Protein AF-A0A450VBU6-F1 (afdb_monomer)

Nearest PDB structures (foldseek):
  4v5i-assembly1_AS  TM=5.472E-01  e=8.794E+00  Lactococcus virus P2
  6xqp-assembly2_G  TM=4.996E-01  e=9.440E+00  Homo sapiens
  3qeq-assembly1_D  TM=4.088E-01  e=9.440E+00  Homo sapiens

Solvent-accessible surface area (backbone atoms only — not comparable to full-atom values): 2906 Å² total; per-residue (Å²): 128,98,47,74,50,79,44,68,43,81,53,95,96,38,78,40,85,70,48,76,45,50,53,69,37,73,46,55,50,84,98,47,51,91,49,72,48,55,49,48,73,78,57,136

pLDDT: mean 93.07, std 4.21, range [76.12, 96.88]

Foldseek 3Di:
DKQKDWDWDDDPNDTDTPDMDTDQDWDADPPRNVDTDTSNVVDD

Sequence (44 aa):
KLQTLEVFESREDKWFLWGTFQENDAVAAAPFDALSFDLGALWP

Organism: NCBI:txid2126342

Secondary structure (DSSP, 8-state):
---EEEEEEEETTEEEEEEEEETT-EE--TTSTT--EEGGGG--

Radius of gyration: 11.56 Å; Cα contacts (8 Å, |Δi|>4): 61; chains: 1; bounding box: 26×15×30 Å

Structure (mmCIF, N/CA/C/O backbone):
data_AF-A0A450VBU6-F1
#
_entry.id   AF-A0A450VBU6-F1
#
loop_
_atom_site.group_PDB
_atom_site.id
_atom_site.type_symbol
_atom_site.label_atom_id
_atom_site.label_alt_id
_atom_site.label_comp_id
_atom_site.label_asym_id
_atom_site.label_entity_id
_atom_site.label_seq_id
_atom_site.pdbx_PDB_ins_code
_atom_site.Cartn_x
_atom_site.Cartn_y
_atom_site.Cartn_z
_atom_site.occupancy
_atom_site.B_iso_or_equiv
_atom_site.auth_seq_id
_atom_site.auth_comp_id
_atom_site.auth_asym_id
_atom_site.auth_atom_id
_atom_site.pdbx_PDB_model_num
ATOM 1 N N . LYS A 1 1 ? -3.338 8.388 16.451 1.00 79.88 1 LYS A N 1
ATOM 2 C CA . LYS A 1 1 ? -1.930 8.376 15.973 1.00 79.88 1 LYS A CA 1
ATOM 3 C C . LYS A 1 1 ? -2.018 8.341 14.463 1.00 79.88 1 LYS A C 1
ATOM 5 O O . LYS A 1 1 ? -2.850 7.578 14.009 1.00 79.88 1 LYS A O 1
ATOM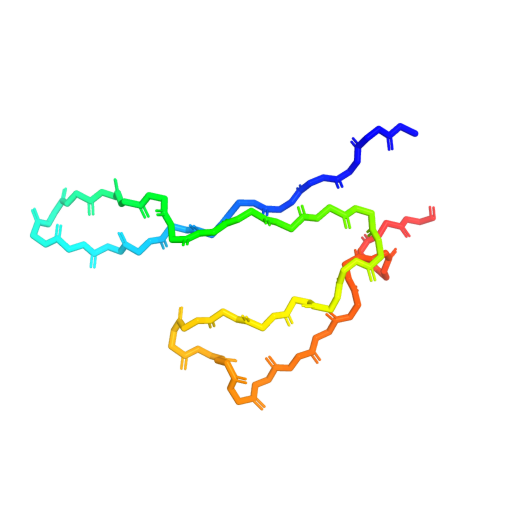 10 N N . LEU A 1 2 ? -1.216 9.123 13.737 1.00 85.75 2 LEU A N 1
ATOM 11 C CA . LEU A 1 2 ? -1.235 9.073 12.275 1.00 85.75 2 LEU A CA 1
ATOM 12 C C . LEU A 1 2 ? -0.831 7.666 11.815 1.00 85.75 2 LEU A C 1
ATOM 14 O O . LEU A 1 2 ? 0.211 7.158 12.241 1.00 85.75 2 LEU A O 1
ATOM 18 N N . GLN A 1 3 ? -1.690 7.043 11.018 1.00 92.81 3 GLN A N 1
ATOM 19 C CA . GLN A 1 3 ? -1.520 5.696 10.487 1.00 92.81 3 GLN A CA 1
ATOM 20 C C . GLN A 1 3 ? -1.450 5.785 8.968 1.00 92.81 3 GLN A C 1
ATOM 22 O O . GLN A 1 3 ? -2.381 6.276 8.337 1.00 92.81 3 GLN A O 1
ATOM 27 N N . THR A 1 4 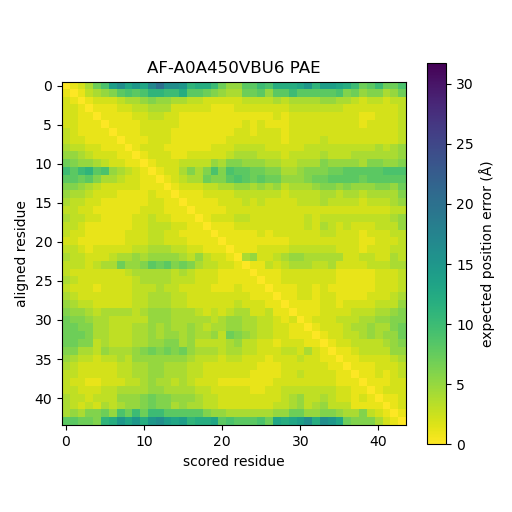? -0.337 5.339 8.392 1.00 95.12 4 THR A N 1
ATOM 28 C CA . THR A 1 4 ? -0.063 5.480 6.959 1.00 95.12 4 THR A CA 1
ATOM 29 C C . THR A 1 4 ? 0.426 4.174 6.359 1.00 95.12 4 THR A C 1
ATOM 31 O O . THR A 1 4 ? 1.120 3.401 7.021 1.00 95.12 4 THR A O 1
ATOM 34 N N . LEU A 1 5 ? 0.111 3.969 5.083 1.00 95.44 5 LEU A N 1
ATOM 35 C CA . LEU A 1 5 ? 0.637 2.882 4.267 1.00 95.44 5 LEU A CA 1
ATOM 36 C C . LEU A 1 5 ? 1.269 3.465 3.003 1.00 95.44 5 LEU A C 1
ATOM 38 O O . LEU A 1 5 ? 0.604 4.161 2.240 1.00 95.44 5 LEU A O 1
ATOM 42 N N . GLU A 1 6 ? 2.540 3.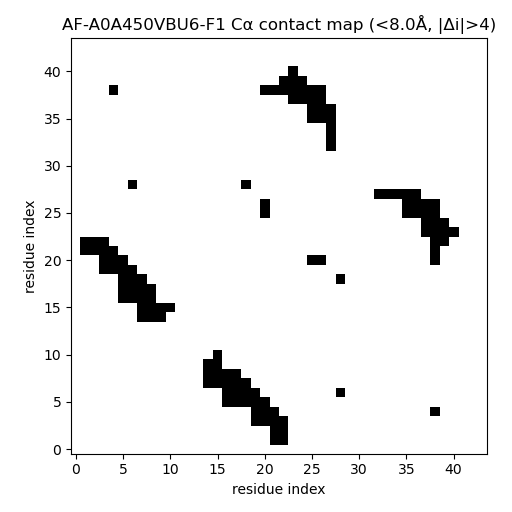157 2.772 1.00 96.62 6 GLU A N 1
ATOM 43 C CA . GLU A 1 6 ? 3.255 3.509 1.546 1.00 96.62 6 GLU A CA 1
ATOM 44 C C . GLU A 1 6 ? 3.398 2.268 0.670 1.00 96.62 6 GLU A C 1
ATOM 46 O O . GLU A 1 6 ? 3.847 1.214 1.127 1.00 96.62 6 GLU A O 1
ATOM 51 N N . VAL A 1 7 ? 3.020 2.395 -0.599 1.00 95.94 7 VAL A N 1
ATOM 52 C CA . VAL A 1 7 ? 3.180 1.333 -1.591 1.00 95.94 7 VAL A CA 1
ATOM 53 C C . VAL A 1 7 ? 4.326 1.702 -2.511 1.00 95.94 7 VAL A C 1
ATOM 55 O O . VAL A 1 7 ? 4.388 2.820 -3.024 1.00 95.94 7 VAL A O 1
ATOM 58 N N . PHE A 1 8 ? 5.219 0.745 -2.742 1.00 95.44 8 PHE A N 1
ATOM 59 C CA . PHE A 1 8 ? 6.362 0.908 -3.626 1.00 95.44 8 PHE A CA 1
ATOM 60 C C . PHE A 1 8 ? 6.271 -0.059 -4.800 1.00 95.44 8 PHE A C 1
ATOM 62 O O . PHE A 1 8 ? 5.969 -1.239 -4.628 1.00 95.44 8 PHE A O 1
ATOM 69 N N . GLU A 1 9 ? 6.587 0.440 -5.989 1.00 94.44 9 GLU A N 1
ATOM 70 C CA . GLU A 1 9 ? 6.705 -0.363 -7.198 1.00 94.44 9 GLU A CA 1
ATOM 71 C C . GLU A 1 9 ? 8.179 -0.653 -7.490 1.00 94.44 9 GLU A C 1
ATOM 73 O O . GLU A 1 9 ? 9.024 0.248 -7.449 1.00 94.44 9 GLU A O 1
ATOM 78 N N . SER A 1 10 ? 8.488 -1.916 -7.793 1.00 93.56 10 SER A N 1
ATOM 79 C CA . SER A 1 10 ? 9.824 -2.326 -8.220 1.00 93.56 10 SER A CA 1
ATOM 80 C C . SER A 1 10 ? 9.963 -2.160 -9.731 1.00 93.56 10 SER A C 1
ATOM 82 O O . SER A 1 10 ? 9.228 -2.785 -10.496 1.00 93.56 10 SER A O 1
ATOM 84 N N . ARG A 1 11 ? 10.908 -1.323 -10.167 1.00 93.88 11 ARG A N 1
ATOM 85 C CA . ARG A 1 11 ? 11.266 -1.127 -11.580 1.00 93.88 11 ARG A CA 1
ATOM 86 C C . ARG A 1 11 ? 12.782 -1.053 -11.709 1.00 93.88 11 ARG A C 1
ATOM 88 O O . ARG A 1 11 ? 13.403 -0.268 -10.999 1.00 93.88 11 ARG A O 1
ATOM 95 N N . GLU A 1 12 ? 13.364 -1.836 -12.618 1.00 92.81 12 GLU A N 1
ATOM 96 C CA . GLU A 1 12 ? 14.809 -1.802 -12.928 1.00 92.81 12 GLU A CA 1
ATOM 97 C C . GLU A 1 12 ? 15.700 -1.843 -11.666 1.00 92.81 12 GLU A C 1
ATOM 99 O O . GLU A 1 12 ? 16.585 -1.007 -11.479 1.00 92.81 12 GLU A O 1
ATOM 104 N N . ASP A 1 13 ? 15.407 -2.782 -10.758 1.00 92.88 13 ASP A N 1
ATOM 105 C CA . ASP A 1 13 ? 16.104 -2.974 -9.475 1.00 92.88 13 ASP A CA 1
ATOM 106 C C . ASP A 1 13 ? 16.061 -1.765 -8.518 1.00 92.88 13 ASP A C 1
ATOM 108 O O . ASP A 1 13 ? 16.866 -1.648 -7.589 1.00 92.88 13 ASP A O 1
ATOM 112 N N . LYS A 1 14 ? 15.092 -0.863 -8.705 1.00 96.38 14 LYS A N 1
ATOM 113 C CA . LYS A 1 14 ? 14.826 0.280 -7.825 1.00 96.38 14 LYS A CA 1
ATOM 114 C C . LYS A 1 14 ? 13.386 0.273 -7.333 1.00 96.38 14 LYS A C 1
ATOM 116 O O . LYS A 1 14 ? 12.480 -0.219 -8.001 1.00 96.38 14 LYS A O 1
ATOM 121 N N . TRP A 1 15 ? 13.189 0.858 -6.158 1.00 96.38 15 TRP A N 1
ATOM 122 C CA . TRP A 1 15 ? 11.874 1.068 -5.566 1.00 96.38 15 TRP A CA 1
ATOM 123 C C . TRP A 1 15 ? 11.426 2.505 -5.791 1.00 96.38 15 TRP A C 1
ATOM 125 O O . TRP A 1 15 ? 12.153 3.445 -5.467 1.00 96.38 15 TRP A O 1
ATOM 135 N N . PHE A 1 16 ? 10.224 2.665 -6.329 1.00 95.38 16 PHE A N 1
ATOM 136 C CA . PHE A 1 16 ? 9.590 3.960 -6.543 1.00 95.38 16 PHE A CA 1
ATOM 137 C C . PHE A 1 16 ? 8.339 4.043 -5.685 1.00 95.38 16 PHE A C 1
ATOM 139 O O . PHE A 1 16 ? 7.542 3.108 -5.683 1.00 95.38 16 PHE A O 1
ATOM 146 N N . LEU A 1 17 ? 8.163 5.150 -4.959 1.00 96.25 17 LEU A N 1
ATOM 147 C CA . LEU A 1 17 ? 6.919 5.394 -4.239 1.00 96.25 17 LEU A CA 1
ATOM 148 C C . LEU A 1 17 ? 5.790 5.487 -5.264 1.00 96.25 17 LEU A C 1
ATOM 150 O O . LEU A 1 17 ? 5.777 6.380 -6.111 1.00 96.25 17 LEU A O 1
ATOM 154 N N . TRP A 1 18 ? 4.875 4.533 -5.187 1.00 95.50 18 TRP A N 1
ATOM 155 C CA . TRP A 1 18 ? 3.705 4.467 -6.044 1.00 95.50 18 TRP A CA 1
ATOM 156 C C . TRP A 1 18 ? 2.577 5.326 -5.471 1.00 95.50 18 TRP A C 1
ATOM 158 O O . TRP A 1 18 ? 1.939 6.080 -6.202 1.00 95.50 18 TRP A O 1
ATOM 168 N N . GLY A 1 19 ? 2.368 5.264 -4.153 1.00 95.56 19 GLY A N 1
ATOM 169 C CA . GLY A 1 19 ? 1.334 6.036 -3.477 1.00 95.56 19 GLY A CA 1
ATOM 170 C C . GLY A 1 19 ? 1.369 5.885 -1.962 1.00 95.56 19 GLY A C 1
ATOM 171 O O . GLY A 1 19 ? 2.001 4.973 -1.424 1.00 95.56 19 GLY A O 1
ATOM 172 N N . THR A 1 20 ? 0.661 6.787 -1.292 1.00 96.88 20 THR A N 1
ATOM 173 C CA . THR A 1 20 ? 0.523 6.823 0.164 1.00 96.88 20 THR A CA 1
ATOM 174 C C . THR A 1 20 ? -0.956 6.894 0.519 1.00 96.88 20 THR A C 1
ATOM 176 O O . THR A 1 20 ? -1.689 7.697 -0.054 1.00 96.88 20 THR A O 1
ATOM 179 N N . PHE A 1 21 ? -1.363 6.072 1.479 1.00 96.06 21 PHE A N 1
ATOM 180 C CA . PHE A 1 21 ? -2.703 6.019 2.057 1.00 96.06 21 PHE A CA 1
ATOM 181 C C . PHE A 1 21 ? -2.624 6.389 3.535 1.00 96.06 21 PHE A C 1
ATOM 18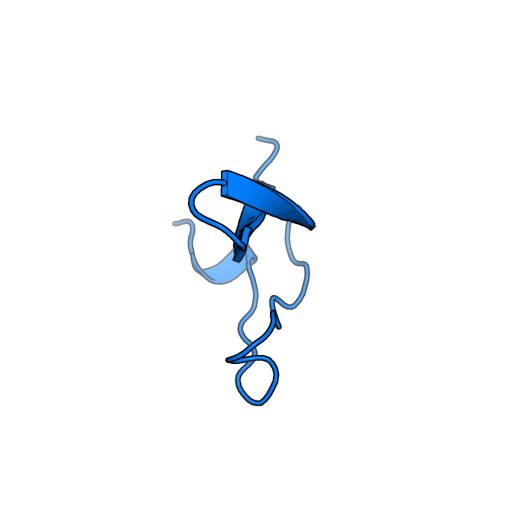3 O O . PHE A 1 21 ? -1.590 6.158 4.177 1.00 96.06 21 PHE A O 1
ATOM 190 N N . GLN A 1 22 ? -3.701 6.936 4.087 1.00 95.94 22 GLN A N 1
ATOM 191 C CA . GLN A 1 22 ? -3.755 7.342 5.487 1.00 95.94 22 GLN A CA 1
ATOM 192 C C . GLN A 1 22 ? -5.114 7.067 6.134 1.00 95.94 22 GLN A C 1
ATOM 194 O O . GLN A 1 22 ? -6.147 7.044 5.473 1.00 95.94 22 GLN A O 1
ATOM 199 N N . GLU A 1 23 ? -5.102 6.896 7.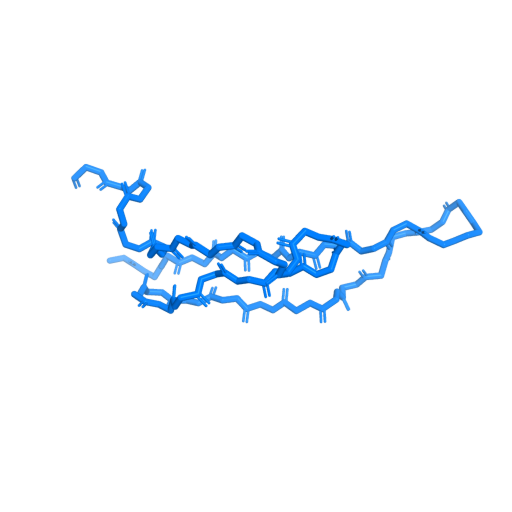454 1.00 92.62 23 GLU A N 1
ATOM 200 C CA . GLU A 1 23 ? -6.301 6.752 8.285 1.00 92.62 23 GLU A CA 1
ATOM 201 C C . GLU A 1 23 ? -7.232 5.626 7.781 1.00 92.62 23 GLU A C 1
ATOM 203 O O . GLU A 1 23 ? -6.856 4.460 7.868 1.00 92.62 23 GLU A O 1
ATOM 208 N N . ASN A 1 24 ? -8.413 5.959 7.246 1.00 93.06 24 ASN A N 1
ATOM 209 C CA . ASN A 1 24 ? -9.424 5.001 6.772 1.00 93.06 24 ASN A CA 1
ATOM 210 C C . ASN A 1 24 ? -9.537 4.987 5.238 1.00 93.06 24 ASN A C 1
ATOM 212 O O . ASN A 1 24 ? -10.610 4.734 4.684 1.00 93.06 24 ASN A O 1
ATOM 216 N N . ASP A 1 25 ? -8.464 5.358 4.537 1.00 95.38 25 ASP A N 1
ATOM 217 C CA . ASP A 1 25 ? -8.440 5.272 3.083 1.00 95.38 25 ASP A CA 1
ATOM 218 C C . ASP A 1 25 ? -8.667 3.819 2.637 1.00 95.38 25 ASP A C 1
ATOM 220 O O . ASP A 1 25 ? -8.081 2.871 3.169 1.00 95.38 25 ASP A O 1
ATOM 224 N N . ALA A 1 26 ? -9.495 3.648 1.605 1.00 95.50 26 ALA A N 1
ATOM 225 C CA . ALA A 1 26 ? -9.611 2.374 0.917 1.00 95.50 26 ALA A CA 1
ATOM 226 C C . ALA A 1 26 ? -8.318 2.120 0.130 1.00 95.50 26 ALA A C 1
ATOM 228 O O . ALA A 1 26 ? -8.014 2.810 -0.847 1.00 95.50 26 ALA A O 1
ATOM 229 N N . VAL A 1 27 ? -7.551 1.122 0.558 1.00 95.38 27 VAL A N 1
ATOM 230 C CA . VAL A 1 27 ? -6.308 0.722 -0.094 1.00 95.38 27 VAL A CA 1
ATOM 231 C C . VAL A 1 27 ? -6.652 -0.120 -1.310 1.00 95.38 27 VAL A C 1
ATOM 233 O O . VAL A 1 27 ? -7.283 -1.167 -1.187 1.00 95.38 27 VAL A O 1
ATOM 236 N N . ALA A 1 28 ? -6.219 0.330 -2.482 1.00 96.00 28 ALA A N 1
ATOM 237 C CA . ALA A 1 28 ? -6.195 -0.434 -3.723 1.00 96.00 28 ALA A CA 1
ATOM 238 C C . ALA A 1 28 ? -4.971 0.032 -4.514 1.00 96.00 28 ALA A C 1
ATOM 240 O O . ALA A 1 28 ? -4.888 1.198 -4.900 1.00 96.00 28 ALA A O 1
ATOM 241 N N . ALA A 1 29 ? -3.990 -0.851 -4.698 1.00 94.50 29 ALA A N 1
ATOM 242 C CA . ALA A 1 29 ? -2.725 -0.489 -5.324 1.00 94.50 29 ALA A CA 1
ATOM 243 C C . ALA A 1 29 ? -2.289 -1.518 -6.360 1.00 94.50 29 ALA A C 1
ATOM 245 O O . ALA A 1 29 ? -2.428 -2.724 -6.153 1.00 94.50 29 ALA A O 1
ATOM 246 N N . ALA A 1 30 ? -1.738 -1.031 -7.471 1.00 90.62 30 ALA A N 1
ATOM 247 C CA . ALA A 1 30 ? -1.253 -1.886 -8.545 1.00 90.62 30 ALA A CA 1
ATOM 248 C C . ALA A 1 30 ? -0.124 -2.818 -8.044 1.00 90.62 30 ALA A C 1
ATOM 250 O O . ALA A 1 30 ? 0.682 -2.407 -7.206 1.00 90.62 30 ALA A O 1
ATOM 251 N N . PRO A 1 31 ? -0.031 -4.063 -8.551 1.00 89.75 31 PRO A N 1
ATOM 252 C CA . PRO A 1 31 ? -0.886 -4.690 -9.570 1.00 89.75 31 PRO A CA 1
ATOM 253 C C . PRO A 1 31 ? -2.142 -5.383 -8.997 1.00 89.75 31 PRO A C 1
ATOM 255 O O . PRO A 1 31 ? -2.774 -6.181 -9.685 1.00 89.75 31 PRO A O 1
ATOM 258 N N . PHE A 1 32 ? -2.472 -5.143 -7.725 1.00 89.81 32 PHE A N 1
ATOM 259 C CA . PHE A 1 32 ? -3.574 -5.789 -7.007 1.00 89.81 32 PHE A CA 1
ATOM 260 C C . PHE A 1 32 ? -4.771 -4.854 -6.802 1.00 89.81 32 PHE A C 1
ATOM 262 O O . PHE A 1 32 ? -5.572 -5.080 -5.904 1.00 89.81 32 PHE A O 1
ATOM 269 N N . ASP A 1 33 ? -4.922 -3.824 -7.629 1.00 92.38 33 ASP A N 1
ATOM 270 C CA . ASP A 1 33 ? -5.985 -2.814 -7.550 1.00 92.38 33 ASP A CA 1
ATOM 271 C C . ASP A 1 33 ? -7.393 -3.382 -7.807 1.00 92.38 33 ASP A C 1
ATOM 273 O O . ASP A 1 33 ? -8.393 -2.743 -7.489 1.00 92.38 33 ASP A O 1
ATOM 277 N N . ALA A 1 34 ? -7.480 -4.624 -8.293 1.00 94.31 34 ALA A N 1
ATOM 278 C CA . ALA A 1 34 ? -8.716 -5.405 -8.310 1.00 94.31 34 ALA A CA 1
ATOM 279 C C . ALA A 1 34 ? -9.214 -5.802 -6.903 1.00 94.31 34 ALA A C 1
ATOM 281 O O . ALA A 1 34 ? -10.384 -6.151 -6.743 1.00 94.31 34 ALA A O 1
ATOM 282 N N . LEU A 1 35 ? -8.338 -5.783 -5.893 1.00 92.25 35 LEU A N 1
ATOM 283 C CA . LEU A 1 35 ? -8.660 -6.026 -4.491 1.00 92.25 35 LEU A CA 1
ATOM 284 C C . LEU A 1 35 ? -8.560 -4.710 -3.720 1.00 92.25 35 LEU A C 1
ATOM 286 O O . LEU A 1 35 ? -7.616 -3.942 -3.896 1.00 92.25 35 LEU A O 1
ATOM 290 N N . SER A 1 36 ? -9.519 -4.476 -2.826 1.00 94.62 36 SER A N 1
ATOM 291 C CA . SER A 1 36 ? -9.496 -3.320 -1.938 1.00 94.62 36 SER A CA 1
ATOM 292 C C . SER A 1 36 ? -9.842 -3.705 -0.508 1.00 94.62 36 SER A C 1
ATOM 294 O O . SER A 1 36 ? -10.640 -4.616 -0.278 1.00 94.62 36 SER A O 1
ATOM 296 N N . PHE A 1 37 ? -9.224 -3.018 0.449 1.00 94.00 37 PHE A N 1
ATOM 297 C CA . PHE A 1 37 ? -9.513 -3.145 1.873 1.00 94.00 37 PHE A CA 1
AT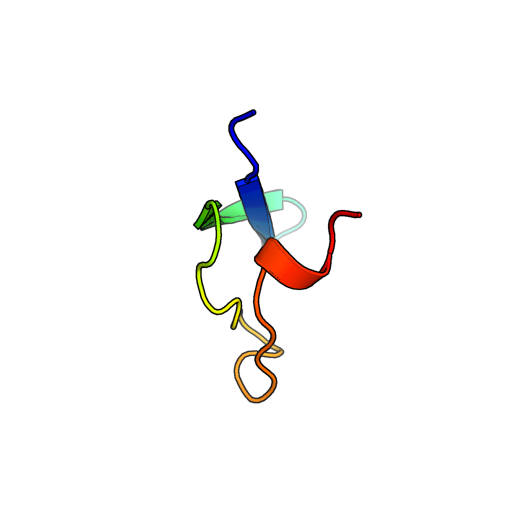OM 298 C C . PHE A 1 37 ? -9.425 -1.776 2.560 1.00 94.00 37 PHE A C 1
ATOM 300 O O . PHE A 1 37 ? -8.774 -0.865 2.058 1.00 94.00 37 PHE A O 1
ATOM 307 N N . ASP A 1 38 ? -10.077 -1.631 3.710 1.00 94.88 38 ASP A N 1
ATOM 308 C CA . ASP A 1 38 ? -9.999 -0.419 4.532 1.00 94.88 38 ASP A CA 1
ATOM 309 C C . ASP A 1 38 ? -8.697 -0.413 5.351 1.00 94.88 38 ASP A C 1
ATOM 311 O O . ASP A 1 38 ? -8.447 -1.353 6.114 1.00 94.88 38 ASP A O 1
ATOM 315 N N . LEU A 1 39 ? -7.871 0.632 5.210 1.00 94.50 39 LEU A N 1
ATOM 316 C CA . LEU A 1 39 ? -6.623 0.777 5.965 1.00 94.50 39 LEU A CA 1
ATOM 317 C C . LEU A 1 39 ? -6.850 0.763 7.482 1.00 94.50 39 LEU A C 1
ATOM 319 O O . LEU A 1 39 ? -6.034 0.203 8.220 1.00 94.50 39 LEU A O 1
ATOM 323 N N . GLY A 1 40 ? -7.971 1.323 7.940 1.00 92.94 40 GLY A N 1
ATOM 324 C CA . GLY A 1 40 ? -8.316 1.386 9.356 1.00 92.94 40 GLY A CA 1
ATOM 325 C C . GLY A 1 40 ? -8.492 -0.000 9.980 1.00 92.94 40 GLY A C 1
ATOM 326 O O . GLY A 1 40 ? -8.223 -0.181 11.165 1.00 92.94 40 GLY A O 1
ATOM 327 N N . ALA A 1 41 ? -8.853 -1.009 9.178 1.00 92.25 41 ALA A N 1
ATOM 328 C CA . ALA A 1 41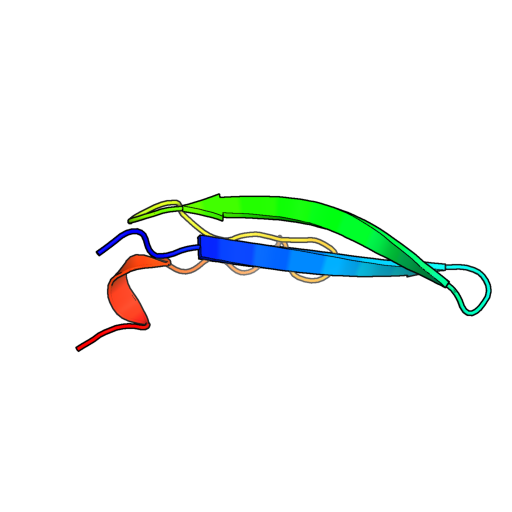 ? -9.047 -2.381 9.643 1.00 92.25 41 ALA A CA 1
ATOM 329 C C . ALA A 1 41 ? -7.739 -3.109 9.997 1.00 92.25 41 ALA A C 1
ATOM 331 O O . ALA A 1 41 ? -7.783 -4.181 10.603 1.00 92.25 41 ALA A O 1
ATOM 332 N N . LEU A 1 42 ? -6.576 -2.569 9.617 1.00 90.56 42 LEU A N 1
ATOM 333 C CA . LEU A 1 42 ?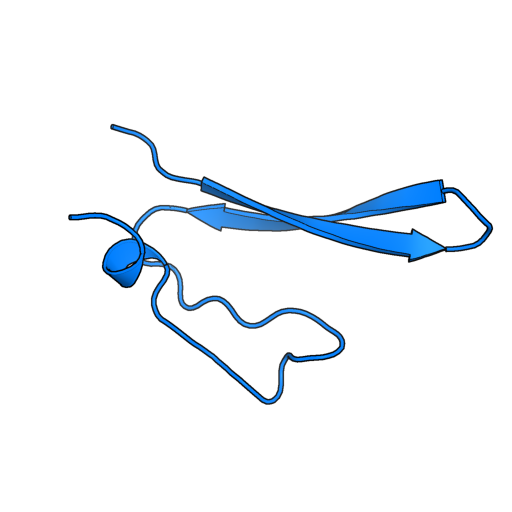 -5.300 -3.201 9.941 1.00 90.56 42 LEU A CA 1
ATOM 334 C C . LEU A 1 42 ? -4.899 -3.003 11.411 1.00 90.56 42 LEU A C 1
ATOM 336 O O . LEU A 1 42 ? -4.050 -3.746 11.912 1.00 90.56 42 LEU A O 1
ATOM 340 N N . TRP A 1 43 ? -5.487 -2.023 12.106 1.00 84.69 43 TRP A N 1
ATOM 341 C CA . TRP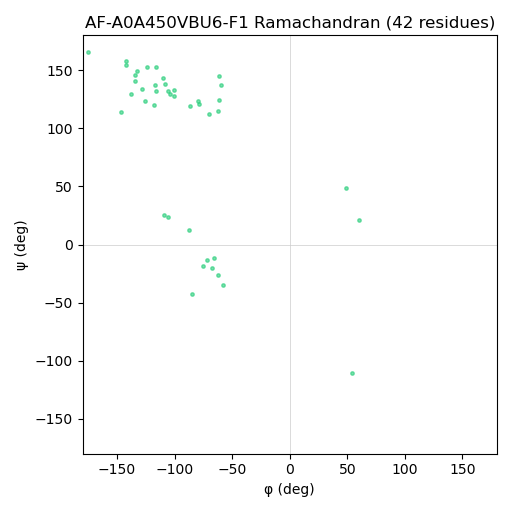 A 1 43 ? -5.077 -1.624 13.453 1.00 84.69 43 TRP A CA 1
ATOM 342 C C . TRP A 1 43 ? -6.133 -2.014 14.508 1.00 84.69 43 TRP A C 1
ATOM 344 O O . TRP A 1 43 ? -7.322 -1.944 14.206 1.00 84.69 43 TRP A O 1
ATOM 354 N N . PRO A 1 44 ? -5.730 -2.436 15.728 1.00 76.12 44 PRO A N 1
ATOM 355 C CA . PRO A 1 44 ? -6.659 -2.839 16.793 1.00 76.12 44 PRO A CA 1
ATOM 356 C C . PRO A 1 44 ? -7.482 -1.696 17.397 1.00 76.12 44 PRO A C 1
ATOM 358 O O . PRO A 1 44 ? -6.950 -0.563 17.489 1.00 76.12 44 PRO A O 1
#

Mean predicted aligned error: 3.26 Å